Protein AF-A0A7J0C654-F1 (afdb_monomer)

Sequence (55 aa):
MKGLQRRQREVLVLRYFADMTEAQVAETLGISLGSVKAYGSRGIAALRVVMEAQV

Radius of gyration: 11.22 Å; Cα contacts (8 Å, |Δi|>4): 44; chains: 1; bounding box: 25×15×31 Å

Mean predicted aligned error: 2.58 Å

Secondary structure (DSSP, 8-state):
-TTS-HHHHHHHHHHHTS---HHHHHHHHT--HHHHHHHHHHHHHHHHHHHHTT-

InterPro domains:
  IPR013249 RNA polymerase sigma factor 70, region 4 type 2 [PF08281] (3-47)
  IPR013324 RNA polymerase sigma factor, region 3/4-like [SSF88659] (2-51)
  IPR036388 Winged helix-like DNA-binding domain superfamily [G3DSA:1.10.10.10] (1-54)

Solvent-accessible surface area (backbone atoms only — not comparable to full-atom values): 3134 Å² total; per-residue (Å²): 122,83,93,56,55,68,66,19,47,52,42,45,44,39,45,74,72,62,71,36,51,63,64,56,46,13,62,76,70,74,47,52,58,69,53,39,52,53,28,36,55,52,29,54,55,50,48,52,56,54,56,63,76,72,111

pLDDT: mean 94.85, std 8.47, range [54.59, 98.88]

Structure (mmCIF, N/CA/C/O backbone):
data_AF-A0A7J0C654-F1
#
_entry.id   AF-A0A7J0C654-F1
#
loop_
_atom_site.group_PDB
_atom_site.id
_atom_site.type_symbol
_atom_site.label_atom_id
_atom_site.label_alt_id
_atom_site.label_comp_id
_atom_site.label_asym_id
_atom_site.label_entity_id
_atom_site.label_seq_id
_atom_site.pdbx_PDB_ins_code
_atom_site.Cartn_x
_atom_site.Cartn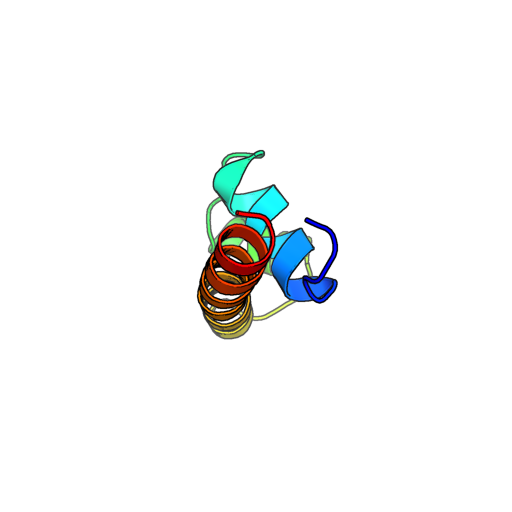_y
_atom_site.Cartn_z
_atom_site.occupancy
_atom_site.B_iso_or_equiv
_atom_site.auth_seq_id
_atom_site.auth_comp_id
_atom_site.auth_asym_id
_atom_site.auth_atom_id
_atom_site.pdbx_PDB_model_num
ATOM 1 N N . MET A 1 1 ? 2.052 -3.100 -14.055 1.00 72.50 1 MET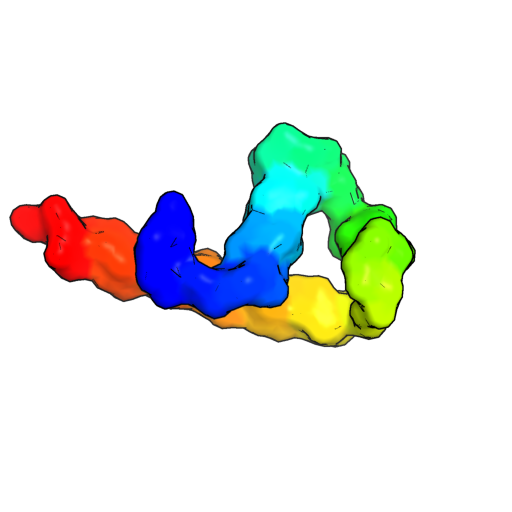 A N 1
ATOM 2 C CA . MET A 1 1 ? 2.820 -3.326 -12.801 1.00 72.50 1 MET A CA 1
ATOM 3 C C . MET A 1 1 ? 3.691 -4.600 -12.840 1.00 72.50 1 MET A C 1
ATOM 5 O O . MET A 1 1 ? 3.792 -5.299 -11.832 1.00 72.50 1 MET A O 1
ATOM 9 N N . LYS A 1 2 ? 4.353 -4.930 -13.966 1.00 77.38 2 LYS A N 1
ATOM 10 C CA . LYS A 1 2 ? 5.460 -5.912 -13.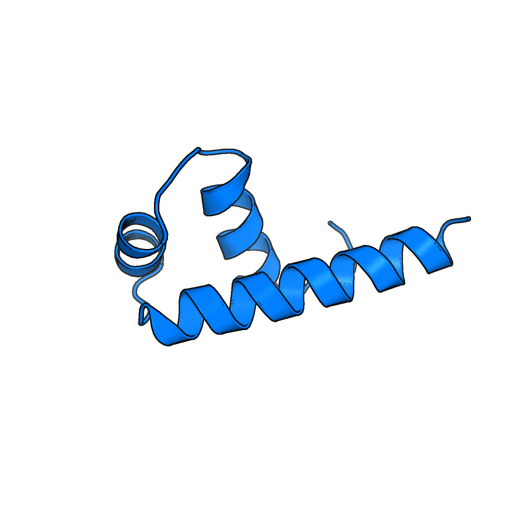945 1.00 77.38 2 LYS A CA 1
ATOM 11 C C . LYS A 1 2 ? 6.635 -5.282 -13.174 1.00 77.38 2 LYS A C 1
ATOM 13 O O . LYS A 1 2 ? 6.787 -4.070 -13.228 1.00 77.38 2 LYS A O 1
ATOM 18 N N . GLY A 1 3 ? 7.378 -6.072 -12.398 1.00 87.38 3 GLY A N 1
ATOM 19 C CA . GLY A 1 3 ? 8.477 -5.586 -11.543 1.00 87.38 3 GLY A CA 1
ATOM 20 C C . GLY A 1 3 ? 8.107 -5.282 -10.083 1.00 87.38 3 GLY A C 1
ATOM 21 O O . GLY A 1 3 ? 8.988 -5.250 -9.234 1.00 87.38 3 GLY A O 1
ATOM 22 N N . LEU A 1 4 ? 6.817 -5.145 -9.747 1.00 95.69 4 LEU A N 1
ATOM 23 C CA . LEU A 1 4 ? 6.379 -4.987 -8.353 1.00 95.69 4 LEU A CA 1
ATOM 24 C C . LEU A 1 4 ? 6.160 -6.339 -7.675 1.00 95.69 4 LEU A C 1
ATOM 26 O O . LEU A 1 4 ? 5.536 -7.242 -8.257 1.00 95.69 4 LEU A O 1
ATOM 30 N N . GLN A 1 5 ? 6.570 -6.426 -6.405 1.00 96.88 5 GLN A N 1
ATOM 31 C CA . GLN A 1 5 ? 6.227 -7.555 -5.543 1.00 96.88 5 GLN A CA 1
ATOM 32 C C . GLN A 1 5 ? 4.707 -7.655 -5.378 1.00 96.88 5 GLN A C 1
ATOM 34 O O . GLN A 1 5 ? 3.985 -6.655 -5.418 1.00 96.88 5 GLN A O 1
ATOM 39 N N . ARG A 1 6 ? 4.213 -8.874 -5.145 1.00 97.31 6 ARG A N 1
ATOM 40 C CA . ARG A 1 6 ? 2.774 -9.159 -5.064 1.00 97.31 6 ARG A CA 1
ATOM 41 C C . ARG A 1 6 ? 2.044 -8.246 -4.070 1.00 97.31 6 ARG A C 1
ATOM 43 O O . ARG A 1 6 ? 1.087 -7.589 -4.460 1.00 97.31 6 ARG A O 1
ATOM 50 N N . ARG A 1 7 ? 2.538 -8.133 -2.831 1.00 97.81 7 ARG A N 1
ATOM 51 C CA . ARG A 1 7 ? 1.899 -7.313 -1.783 1.00 97.81 7 ARG A CA 1
ATOM 52 C C . ARG A 1 7 ? 1.898 -5.814 -2.087 1.00 97.81 7 ARG A C 1
ATOM 54 O O . ARG A 1 7 ? 0.928 -5.138 -1.776 1.00 97.81 7 ARG A O 1
ATOM 61 N 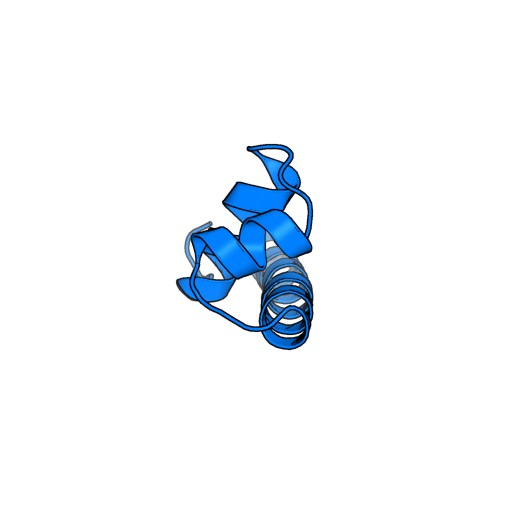N . GLN A 1 8 ? 2.944 -5.298 -2.733 1.00 98.38 8 GLN A N 1
ATOM 62 C CA . GLN A 1 8 ? 2.972 -3.905 -3.195 1.00 98.38 8 GLN A CA 1
ATOM 63 C C . GLN A 1 8 ? 1.869 -3.670 -4.229 1.00 98.38 8 GLN A C 1
ATOM 65 O O . GLN A 1 8 ? 1.092 -2.730 -4.111 1.00 98.38 8 GLN A O 1
ATOM 70 N N . ARG A 1 9 ? 1.763 -4.569 -5.213 1.00 98.25 9 ARG A N 1
ATOM 71 C CA . ARG A 1 9 ? 0.755 -4.492 -6.273 1.00 98.25 9 ARG A CA 1
ATOM 72 C C . ARG A 1 9 ? -0.666 -4.564 -5.729 1.00 98.25 9 ARG A C 1
ATOM 74 O O . ARG A 1 9 ? -1.478 -3.730 -6.099 1.00 98.25 9 ARG A O 1
ATOM 81 N N . GLU A 1 10 ? -0.953 -5.531 -4.859 1.00 98.50 10 GLU A N 1
ATOM 82 C CA . GLU A 1 10 ? -2.275 -5.691 -4.239 1.00 98.50 10 GLU A CA 1
ATOM 83 C C . GLU A 1 10 ? -2.694 -4.415 -3.498 1.00 98.50 10 GLU A C 1
ATOM 85 O O . GLU A 1 10 ? -3.779 -3.897 -3.745 1.00 98.50 10 GLU A O 1
ATOM 90 N N . VAL A 1 11 ? -1.810 -3.847 -2.667 1.00 98.69 11 VAL A N 1
ATOM 91 C CA . VAL A 1 11 ? -2.099 -2.598 -1.943 1.00 98.69 11 VAL A CA 1
ATOM 92 C C . VAL A 1 11 ? -2.347 -1.429 -2.896 1.00 98.69 11 VAL A C 1
ATOM 94 O O . VAL A 1 11 ? -3.296 -0.677 -2.684 1.00 98.69 11 VAL A O 1
ATOM 97 N N . LEU A 1 12 ? -1.537 -1.272 -3.949 1.00 98.00 12 LEU A N 1
ATOM 98 C CA . LEU A 1 12 ? -1.731 -0.190 -4.918 1.00 98.00 12 LEU A CA 1
ATOM 99 C C . LEU A 1 12 ? -3.042 -0.340 -5.697 1.00 98.00 12 LEU A C 1
ATOM 101 O O . LEU A 1 12 ? -3.745 0.648 -5.885 1.00 98.00 12 LEU A O 1
ATOM 105 N N . VAL A 1 13 ? -3.380 -1.559 -6.129 1.00 98.25 13 VAL A N 1
ATOM 106 C CA . VAL A 1 13 ? -4.643 -1.832 -6.828 1.00 98.25 13 VAL A CA 1
ATOM 107 C C . VAL A 1 13 ? -5.821 -1.455 -5.937 1.00 98.25 13 VAL A C 1
ATOM 109 O O . VAL A 1 13 ? -6.664 -0.661 -6.344 1.00 98.25 13 VAL A O 1
ATOM 112 N N . LEU A 1 14 ? -5.851 -1.950 -4.701 1.00 98.62 14 LEU A N 1
ATOM 113 C CA . LEU A 1 14 ? -6.984 -1.696 -3.819 1.00 98.62 14 LEU A CA 1
ATOM 114 C C . LEU A 1 14 ? -7.083 -0.219 -3.393 1.00 98.62 14 LEU A C 1
ATOM 116 O O . LEU A 1 14 ? -8.183 0.325 -3.364 1.00 98.62 14 LEU A O 1
ATOM 120 N N . ARG A 1 15 ? -5.956 0.460 -3.116 1.00 98.12 15 ARG A N 1
ATOM 121 C CA . ARG A 1 15 ? -5.971 1.884 -2.721 1.00 98.12 15 ARG A CA 1
ATOM 122 C C . ARG A 1 15 ? -6.335 2.834 -3.856 1.00 98.12 15 ARG A C 1
ATOM 124 O O . ARG A 1 15 ? -7.041 3.799 -3.595 1.00 98.12 15 ARG A O 1
ATOM 131 N N . TYR A 1 16 ? -5.795 2.619 -5.055 1.00 96.69 16 TYR A N 1
ATOM 132 C CA . TYR A 1 16 ? -5.835 3.625 -6.126 1.00 96.69 16 TYR A CA 1
ATOM 133 C C . TYR A 1 16 ? -6.759 3.268 -7.290 1.00 96.69 16 TYR A C 1
ATOM 135 O O . TYR A 1 16 ? -7.108 4.154 -8.058 1.00 96.69 16 TYR A O 1
ATOM 143 N N . PHE A 1 17 ? -7.133 1.996 -7.447 1.00 97.12 17 PHE A N 1
ATOM 144 C CA . PHE A 1 17 ? -8.030 1.555 -8.522 1.00 97.12 17 PHE A CA 1
ATOM 145 C C . PHE A 1 17 ? -9.387 1.071 -8.004 1.00 97.12 17 PHE A C 1
ATOM 147 O O . PHE A 1 17 ? -10.336 1.025 -8.777 1.00 97.12 17 PHE A O 1
ATOM 154 N N . ALA A 1 18 ? -9.478 0.698 -6.724 1.00 98.06 18 ALA A N 1
ATOM 155 C CA . ALA A 1 18 ? -10.725 0.276 -6.083 1.00 98.06 18 ALA A CA 1
ATOM 156 C C . ALA A 1 18 ? -11.205 1.248 -4.988 1.00 98.06 18 ALA A C 1
ATOM 158 O O . ALA A 1 18 ? -12.111 0.903 -4.235 1.00 98.06 18 ALA A O 1
ATOM 159 N N . ASP A 1 19 ? -10.573 2.422 -4.865 1.00 98.00 19 ASP A N 1
ATOM 160 C CA . ASP A 1 19 ? -10.913 3.495 -3.915 1.00 98.00 19 ASP A CA 1
ATOM 161 C C . ASP A 1 19 ? -11.060 3.065 -2.442 1.00 98.00 19 ASP A C 1
ATOM 163 O O . ASP A 1 19 ? -11.680 3.749 -1.626 1.00 98.00 19 ASP A O 1
ATOM 167 N N . MET A 1 20 ? -10.442 1.948 -2.053 1.00 98.75 20 MET A N 1
ATOM 168 C CA . MET A 1 20 ? -10.487 1.475 -0.671 1.00 98.75 20 MET A CA 1
ATOM 169 C C . MET A 1 20 ? -9.596 2.345 0.208 1.00 98.75 20 MET A C 1
ATOM 171 O O . MET A 1 20 ? -8.504 2.720 -0.202 1.00 98.75 20 MET A O 1
ATOM 175 N N . THR A 1 21 ? -9.991 2.613 1.448 1.00 98.69 21 THR A N 1
ATOM 176 C CA . THR A 1 21 ? -9.129 3.226 2.473 1.00 98.69 21 THR A CA 1
ATOM 177 C C . THR A 1 21 ? -8.031 2.261 2.940 1.00 98.69 21 THR A C 1
ATOM 179 O O . THR A 1 21 ? -8.119 1.052 2.744 1.00 98.69 21 THR A O 1
ATOM 182 N N . GLU A 1 22 ? -6.990 2.757 3.619 1.00 98.56 22 GLU A N 1
ATOM 183 C CA . GLU A 1 22 ? -5.936 1.884 4.171 1.00 98.56 22 GLU A CA 1
ATOM 184 C C . GLU A 1 22 ? -6.474 0.833 5.151 1.00 98.56 22 GLU A C 1
ATOM 186 O O . GLU A 1 22 ? -5.980 -0.293 5.164 1.00 98.56 22 GLU A O 1
ATOM 191 N N . ALA A 1 23 ? -7.495 1.182 5.940 1.00 98.75 23 ALA A N 1
ATOM 192 C CA . ALA A 1 23 ? -8.141 0.261 6.870 1.00 98.75 23 ALA A CA 1
ATOM 193 C C . ALA A 1 23 ? -8.888 -0.859 6.127 1.00 98.75 23 ALA A C 1
ATOM 195 O O . ALA A 1 23 ? -8.695 -2.031 6.437 1.00 98.75 23 ALA A O 1
ATOM 196 N N . GLN A 1 24 ? -9.655 -0.513 5.089 1.00 98.88 24 GLN A N 1
ATOM 197 C CA . GLN A 1 24 ? -10.346 -1.501 4.254 1.00 98.88 24 GLN A CA 1
ATOM 198 C C . GLN A 1 24 ? -9.357 -2.427 3.530 1.00 98.88 24 GLN A C 1
ATOM 200 O O . GLN A 1 24 ? -9.602 -3.625 3.410 1.00 98.88 24 GLN A O 1
ATOM 205 N N . VAL A 1 25 ? -8.210 -1.906 3.082 1.00 98.88 25 VAL A N 1
ATOM 206 C CA . VAL A 1 25 ? -7.144 -2.731 2.489 1.00 98.88 25 VAL A CA 1
ATOM 207 C C . VAL A 1 25 ? -6.521 -3.673 3.521 1.00 98.88 25 VAL A C 1
ATOM 209 O O . VAL A 1 25 ? -6.278 -4.838 3.206 1.00 98.88 25 VAL A O 1
ATOM 212 N N . ALA A 1 26 ? -6.265 -3.189 4.739 1.00 98.88 26 ALA A N 1
ATOM 213 C CA . ALA A 1 26 ? -5.7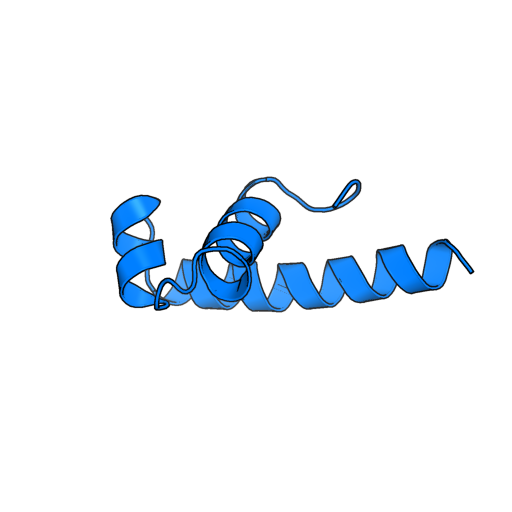27 -3.994 5.835 1.00 98.88 26 ALA A CA 1
ATOM 214 C C . ALA A 1 26 ? -6.646 -5.184 6.152 1.00 98.88 26 ALA A C 1
ATOM 216 O O . ALA A 1 26 ? -6.181 -6.324 6.192 1.00 98.88 26 ALA A O 1
ATOM 217 N N . GLU A 1 27 ? -7.946 -4.918 6.280 1.00 98.81 27 GLU A N 1
ATOM 218 C CA . GLU A 1 27 ? -8.984 -5.929 6.488 1.00 98.81 27 GLU A CA 1
ATOM 219 C C . GLU A 1 27 ? -9.049 -6.925 5.321 1.00 98.81 27 GLU A C 1
ATOM 221 O O . GLU A 1 27 ? -8.908 -8.129 5.524 1.00 98.81 27 GLU A O 1
ATOM 226 N N . THR A 1 28 ? -9.149 -6.425 4.086 1.00 98.75 28 THR A N 1
ATOM 227 C CA . THR A 1 28 ? -9.278 -7.253 2.871 1.00 98.75 28 THR A CA 1
ATOM 228 C C . THR A 1 28 ? -8.097 -8.200 2.673 1.00 98.75 28 THR A C 1
ATOM 230 O O . THR A 1 28 ? -8.262 -9.329 2.214 1.00 98.75 28 THR A O 1
ATOM 233 N N . LEU A 1 29 ? -6.882 -7.749 2.992 1.00 98.50 29 LEU A N 1
ATOM 234 C CA . LEU A 1 29 ? -5.661 -8.526 2.781 1.00 98.50 29 LEU A CA 1
ATOM 235 C C . LEU A 1 29 ? -5.219 -9.328 4.014 1.00 98.50 29 LEU A C 1
ATOM 237 O O . LEU A 1 29 ? -4.242 -10.082 3.903 1.00 98.50 29 LEU A O 1
ATOM 241 N N . GLY A 1 30 ? -5.894 -9.154 5.156 1.00 98.69 30 GLY A N 1
ATOM 242 C CA . GLY A 1 30 ? -5.538 -9.776 6.432 1.00 98.69 30 GLY A CA 1
ATOM 243 C C . GLY A 1 30 ? -4.167 -9.335 6.957 1.00 98.69 30 GLY A C 1
ATOM 244 O O . GLY A 1 30 ? -3.391 -10.166 7.427 1.00 98.69 30 GLY A O 1
ATOM 245 N N . ILE A 1 31 ? -3.822 -8.050 6.820 1.00 98.62 31 ILE A N 1
ATOM 246 C CA . ILE A 1 31 ? -2.523 -7.492 7.238 1.00 98.62 31 ILE A CA 1
ATOM 247 C C . ILE A 1 31 ? -2.701 -6.248 8.109 1.00 98.62 31 ILE A C 1
ATOM 249 O O . ILE A 1 31 ? -3.750 -5.620 8.111 1.00 98.62 31 ILE A O 1
ATOM 253 N N . SER A 1 32 ? -1.653 -5.848 8.834 1.00 98.81 32 SER A N 1
ATOM 254 C CA . SER A 1 32 ? -1.715 -4.633 9.655 1.00 98.81 32 SER A CA 1
ATOM 255 C C . SER A 1 32 ? -1.774 -3.351 8.809 1.00 98.81 32 SER A C 1
ATOM 257 O O . SER 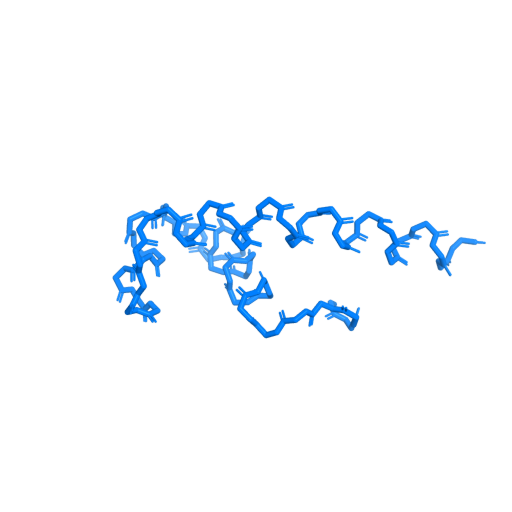A 1 32 ? -1.222 -3.288 7.708 1.00 98.81 32 SER A O 1
ATOM 259 N N . LEU A 1 33 ? -2.338 -2.279 9.373 1.00 98.69 33 LEU A N 1
ATOM 260 C CA . LEU A 1 33 ? -2.310 -0.928 8.787 1.00 98.69 33 LEU A CA 1
ATOM 261 C C . LEU A 1 33 ? -0.876 -0.443 8.497 1.00 98.69 33 LEU A C 1
ATOM 263 O O . LEU A 1 33 ? -0.615 0.169 7.461 1.00 98.69 33 LEU A O 1
ATOM 267 N N . GLY A 1 34 ? 0.081 -0.767 9.373 1.00 98.69 34 GLY A N 1
ATOM 268 C CA . GLY A 1 34 ? 1.501 -0.475 9.149 1.00 98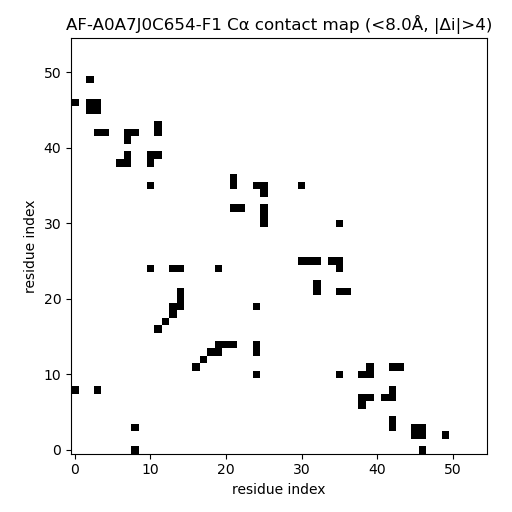.69 34 GLY A CA 1
ATOM 269 C C . GLY A 1 34 ? 2.065 -1.217 7.934 1.00 98.69 34 GLY A C 1
ATOM 270 O O . GLY A 1 34 ? 2.804 -0.637 7.137 1.00 98.69 34 GLY A O 1
ATOM 271 N N . SER A 1 35 ? 1.659 -2.476 7.738 1.00 98.69 35 SER A N 1
ATOM 272 C CA . SER A 1 35 ? 2.015 -3.261 6.553 1.00 98.69 35 SER A CA 1
ATOM 273 C C . SER A 1 35 ? 1.442 -2.639 5.278 1.00 98.69 35 SER A C 1
ATOM 275 O O . SER A 1 35 ? 2.175 -2.534 4.296 1.00 98.69 35 SER A O 1
ATOM 277 N N . VAL A 1 36 ? 0.188 -2.166 5.295 1.00 98.81 36 VAL A N 1
ATOM 278 C CA . VAL A 1 36 ? -0.422 -1.448 4.157 1.00 98.81 36 VAL A CA 1
ATOM 279 C C . VAL A 1 36 ? 0.418 -0.231 3.775 1.00 98.81 36 VAL A C 1
ATOM 281 O O . VAL A 1 36 ? 0.852 -0.131 2.627 1.00 98.81 36 VAL A O 1
ATOM 284 N N . LYS A 1 37 ? 0.743 0.641 4.735 1.00 98.62 37 LYS A N 1
ATOM 285 C CA . LYS A 1 37 ? 1.578 1.833 4.493 1.00 98.62 37 LYS A CA 1
ATOM 286 C C . LYS A 1 37 ? 2.955 1.471 3.938 1.00 98.62 37 LYS A C 1
ATOM 288 O O . LYS A 1 37 ? 3.412 2.063 2.959 1.00 98.62 37 LYS A O 1
ATOM 293 N N . ALA A 1 38 ? 3.606 0.464 4.519 1.00 98.75 38 ALA A N 1
ATOM 294 C CA . ALA A 1 38 ? 4.934 0.031 4.097 1.00 98.75 38 ALA A CA 1
ATOM 295 C C . ALA A 1 38 ? 4.935 -0.576 2.683 1.00 98.75 38 ALA A C 1
ATOM 297 O O . ALA A 1 38 ? 5.853 -0.326 1.898 1.00 98.75 38 ALA A O 1
ATOM 298 N N . TYR A 1 39 ? 3.932 -1.385 2.332 1.00 98.69 39 TYR A N 1
ATOM 299 C CA . TYR A 1 39 ? 3.798 -1.926 0.977 1.00 98.69 39 TYR A CA 1
ATOM 300 C C . TYR A 1 39 ? 3.380 -0.860 -0.037 1.00 98.69 39 TYR A C 1
ATOM 302 O O . TYR A 1 39 ? 3.908 -0.880 -1.145 1.00 98.69 39 TYR A O 1
ATOM 310 N N . GLY A 1 40 ? 2.515 0.087 0.338 1.00 98.31 40 GLY A N 1
ATOM 311 C CA . GLY A 1 40 ? 2.124 1.214 -0.511 1.00 98.31 40 GLY A CA 1
ATOM 312 C C . GLY A 1 40 ? 3.311 2.118 -0.850 1.00 98.31 40 GLY A C 1
ATOM 313 O O . GLY A 1 40 ? 3.608 2.321 -2.026 1.00 98.31 40 GLY A O 1
ATOM 314 N N . SER A 1 41 ? 4.058 2.568 0.165 1.00 98.38 41 SER A N 1
ATOM 315 C CA . SER A 1 41 ? 5.256 3.403 -0.016 1.00 98.38 41 SER A CA 1
ATOM 316 C C . SER A 1 41 ? 6.310 2.714 -0.893 1.00 98.38 41 SER A C 1
ATOM 318 O O . SER A 1 41 ? 6.731 3.260 -1.916 1.00 98.38 41 SER A O 1
ATOM 320 N N . ARG A 1 42 ? 6.664 1.459 -0.572 1.00 98.25 42 ARG A N 1
ATOM 321 C CA . ARG A 1 42 ? 7.611 0.678 -1.388 1.00 98.25 42 ARG A CA 1
ATOM 322 C C . ARG A 1 42 ? 7.084 0.397 -2.793 1.00 98.25 42 ARG A C 1
ATOM 324 O O . ARG A 1 42 ? 7.871 0.348 -3.729 1.00 98.25 42 ARG A O 1
ATOM 331 N N . GLY A 1 43 ? 5.774 0.213 -2.943 1.00 97.56 43 GLY A N 1
ATOM 332 C CA . GLY A 1 43 ? 5.128 0.007 -4.233 1.00 97.56 43 GLY A CA 1
ATOM 333 C C . GLY A 1 43 ? 5.249 1.223 -5.143 1.00 97.56 43 GLY A C 1
ATOM 334 O O . GLY A 1 43 ? 5.641 1.061 -6.295 1.00 97.56 43 GLY A O 1
ATOM 335 N N . ILE A 1 44 ? 4.983 2.430 -4.633 1.00 97.06 44 ILE A N 1
ATOM 336 C CA . ILE A 1 44 ? 5.168 3.669 -5.407 1.00 97.06 44 ILE A CA 1
ATOM 337 C C . ILE A 1 44 ? 6.643 3.882 -5.754 1.00 97.06 44 ILE A C 1
ATOM 339 O O . ILE A 1 44 ? 6.947 4.207 -6.900 1.00 97.06 44 ILE A O 1
ATOM 343 N N . ALA A 1 45 ? 7.559 3.668 -4.804 1.00 97.19 45 ALA A N 1
ATOM 344 C CA . ALA A 1 45 ? 8.993 3.791 -5.066 1.00 97.19 45 ALA A CA 1
ATOM 345 C C . ALA A 1 45 ? 9.454 2.824 -6.173 1.00 97.19 45 ALA A C 1
ATOM 347 O O . ALA A 1 45 ? 10.109 3.242 -7.124 1.00 97.19 45 ALA A O 1
ATOM 348 N N . ALA A 1 46 ? 9.044 1.554 -6.103 1.00 95.75 46 ALA A N 1
ATOM 349 C CA . ALA A 1 46 ? 9.342 0.565 -7.137 1.00 95.75 46 ALA A CA 1
ATOM 350 C C . ALA A 1 46 ? 8.706 0.924 -8.489 1.00 95.75 46 ALA A C 1
ATOM 352 O O . ALA A 1 46 ? 9.323 0.717 -9.531 1.00 95.75 46 ALA A O 1
ATOM 353 N N . LEU A 1 47 ? 7.489 1.479 -8.488 1.00 94.69 47 LEU A N 1
ATOM 354 C CA . LEU A 1 47 ? 6.824 1.902 -9.717 1.00 94.69 47 LEU A CA 1
ATOM 355 C C . LEU A 1 47 ? 7.597 3.025 -10.418 1.00 94.69 47 LEU A C 1
ATOM 357 O O . LEU A 1 47 ? 7.754 2.951 -11.631 1.00 94.69 47 LEU A O 1
ATOM 361 N N . ARG A 1 48 ? 8.124 4.006 -9.670 1.00 94.56 48 ARG A N 1
ATOM 362 C CA . ARG A 1 48 ? 8.967 5.078 -10.231 1.00 94.56 48 ARG A CA 1
ATOM 363 C C . ARG A 1 48 ? 10.202 4.516 -10.926 1.00 94.56 48 ARG A C 1
ATOM 365 O O . ARG A 1 48 ? 10.399 4.801 -12.098 1.00 94.56 48 ARG A O 1
ATOM 372 N N . VAL A 1 49 ? 10.942 3.635 -10.251 1.00 94.19 49 VAL A N 1
ATOM 373 C CA . VAL A 1 49 ? 12.139 2.988 -10.819 1.00 94.19 49 VAL A CA 1
ATOM 374 C C . VAL A 1 49 ? 11.811 2.236 -12.109 1.00 94.19 49 VAL A C 1
ATOM 376 O O . VAL A 1 49 ? 12.527 2.348 -13.099 1.00 94.19 49 VAL A O 1
ATOM 379 N N . VAL A 1 50 ? 10.712 1.474 -12.122 1.00 91.00 50 VAL A N 1
ATOM 380 C CA . VAL A 1 50 ? 10.301 0.732 -13.322 1.00 91.00 50 VAL A CA 1
ATOM 381 C C . VAL A 1 50 ? 9.883 1.680 -14.445 1.00 91.00 50 VAL A C 1
ATOM 383 O O . VAL A 1 50 ? 10.190 1.398 -15.594 1.00 91.00 50 VAL A O 1
ATOM 386 N N . MET A 1 51 ? 9.193 2.782 -14.146 1.00 89.69 51 MET A N 1
ATOM 387 C CA . MET A 1 51 ? 8.796 3.764 -15.161 1.00 89.69 51 MET A CA 1
ATOM 388 C C . MET A 1 51 ? 10.003 4.494 -15.753 1.00 89.69 51 MET A C 1
ATOM 390 O O . MET A 1 51 ? 10.042 4.689 -16.960 1.00 89.69 51 MET A O 1
ATOM 394 N N . GLU A 1 52 ? 10.991 4.847 -14.932 1.00 90.19 52 GLU A N 1
ATOM 395 C CA . GLU A 1 52 ? 12.239 5.480 -15.377 1.00 90.19 52 GLU A CA 1
ATOM 396 C C . GLU A 1 52 ? 13.080 4.540 -16.253 1.00 90.19 52 GLU A C 1
ATOM 398 O O . GLU A 1 52 ? 13.651 4.975 -17.242 1.00 90.19 52 GLU A O 1
ATOM 403 N N . ALA A 1 53 ? 13.102 3.239 -15.951 1.00 80.38 53 ALA A N 1
ATOM 404 C CA . ALA A 1 53 ? 13.823 2.234 -16.7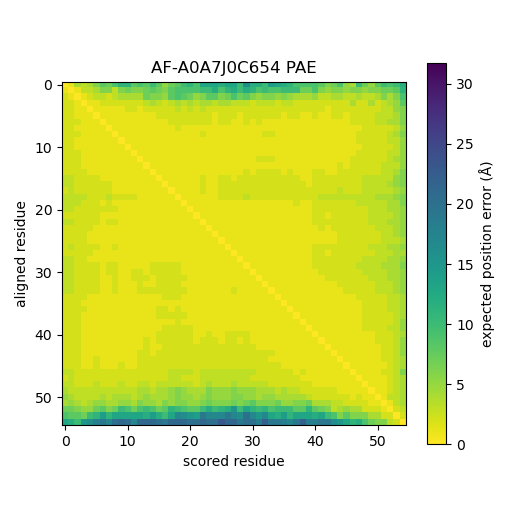38 1.00 80.38 53 ALA A CA 1
ATOM 405 C C . ALA A 1 53 ? 13.128 1.826 -18.057 1.00 80.38 53 ALA A C 1
ATOM 407 O O . ALA A 1 53 ? 13.584 0.905 -18.738 1.00 80.38 53 ALA A O 1
A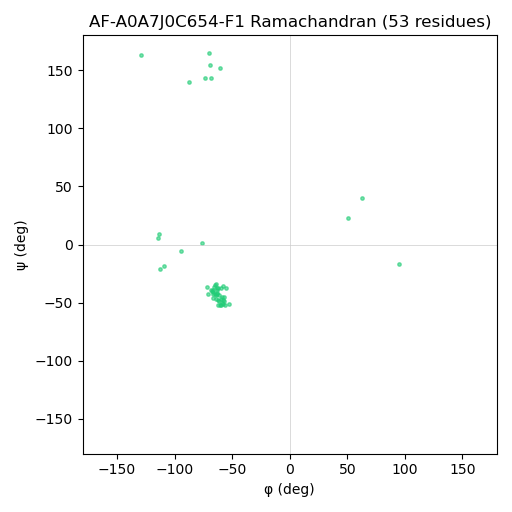TOM 408 N N . GLN A 1 54 ? 11.976 2.415 -18.384 1.00 68.62 54 GLN A N 1
ATOM 409 C CA . GLN A 1 54 ? 11.218 2.143 -19.614 1.00 68.62 54 GLN A CA 1
ATOM 410 C C . GLN A 1 54 ? 11.165 3.356 -20.558 1.00 68.62 54 GLN A C 1
ATOM 412 O O . GLN A 1 54 ? 10.472 3.289 -21.574 1.00 68.62 54 GLN A O 1
ATOM 417 N N . VAL A 1 55 ? 11.883 4.432 -20.222 1.00 54.59 55 VAL A N 1
ATOM 418 C CA . VAL A 1 55 ? 12.129 5.613 -21.066 1.00 54.59 55 VAL A CA 1
ATOM 419 C C . VAL A 1 55 ? 13.513 5.489 -21.689 1.00 54.59 55 VAL A C 1
ATOM 421 O O . VAL A 1 55 ? 13.630 5.816 -22.889 1.00 54.59 55 VAL A O 1
#

Nearest PDB structures (foldseek):
  8jzt-assembly2_C  TM=9.616E-01  e=4.791E-03  Mycobacterium tuberculosis H37Rv
  3vfz-assembly3_A  TM=9.711E-01  e=1.229E-02  Mycobacterium tuberculosis
  3hug-assembly4_M  TM=9.768E-01  e=1.580E-02  Mycobacterium tuberculosis H37Rv
  3hug-assembly6_K  TM=9.813E-01  e=2.163E-02  Mycobacterium tuberculosis H37Rv
  3hug-assembly1_C  TM=9.739E-01  e=2.303E-02  Mycobacterium tuberculosis H37Rv

Organism: NCBI:txid284028

Foldseek 3Di:
DPQADPLLVQLCCCVPVVVDDLVRSCVVVVHDSVSSVVSPVVSVVRVVVVVVVVD